Protein AF-U6RMA3-F1 (afdb_monomer_lite)

Structure (mmCIF, N/CA/C/O backbone):
data_AF-U6RMA3-F1
#
_entry.id   AF-U6RMA3-F1
#
loop_
_atom_site.group_PDB
_atom_site.id
_atom_site.type_symbol
_atom_site.label_atom_id
_atom_site.label_alt_id
_atom_site.label_comp_id
_atom_site.label_asym_id
_atom_site.label_entity_id
_atom_site.label_seq_id
_atom_site.pdbx_PDB_ins_code
_atom_site.Cartn_x
_atom_site.Cartn_y
_atom_site.Cartn_z
_atom_site.occupancy
_atom_site.B_iso_or_equiv
_atom_site.auth_seq_id
_atom_site.auth_comp_id
_atom_site.auth_asym_id
_atom_site.auth_atom_id
_atom_site.pdbx_PDB_model_num
ATOM 1 N N . MET A 1 1 ? -40.502 -11.794 58.803 1.00 53.16 1 MET A N 1
ATOM 2 C CA . MET A 1 1 ? -39.209 -11.775 58.086 1.00 53.16 1 MET A CA 1
ATOM 3 C C . MET A 1 1 ? -39.461 -11.086 56.757 1.00 53.16 1 MET A C 1
ATOM 5 O O . MET A 1 1 ? -40.230 -11.617 55.967 1.00 53.16 1 MET A O 1
ATOM 9 N N . ASP A 1 2 ? -38.937 -9.873 56.567 1.00 54.59 2 ASP A N 1
ATOM 10 C CA . ASP A 1 2 ? -39.213 -9.066 55.373 1.00 54.59 2 ASP A CA 1
ATOM 11 C C . ASP A 1 2 ? -38.580 -9.689 54.128 1.00 54.59 2 ASP A C 1
ATOM 13 O O . ASP A 1 2 ? -37.370 -9.627 53.916 1.00 54.59 2 ASP A O 1
ATOM 17 N N . ASN A 1 3 ? -39.421 -10.261 53.269 1.00 62.22 3 ASN A N 1
ATOM 18 C CA . ASN A 1 3 ? -39.020 -10.827 51.979 1.00 62.22 3 ASN A CA 1
ATOM 19 C C . ASN A 1 3 ? -38.656 -9.746 50.934 1.00 62.22 3 ASN A C 1
ATOM 21 O O . ASN A 1 3 ? -38.313 -10.074 49.803 1.00 62.22 3 ASN A O 1
ATOM 25 N N . SER A 1 4 ? -38.721 -8.461 51.308 1.00 69.88 4 SER A N 1
ATOM 26 C CA . SER A 1 4 ? -38.476 -7.297 50.441 1.00 69.88 4 SER A CA 1
ATOM 27 C C . SER A 1 4 ? -37.000 -7.113 50.057 1.00 69.88 4 SER A C 1
ATOM 29 O O . SER A 1 4 ? -36.692 -6.486 49.049 1.00 69.88 4 SER A O 1
ATOM 31 N N . ILE A 1 5 ? -36.066 -7.690 50.823 1.00 87.69 5 ILE A N 1
ATOM 32 C CA . ILE A 1 5 ? -34.616 -7.538 50.594 1.00 87.69 5 ILE A CA 1
ATOM 33 C C . ILE A 1 5 ? -34.013 -8.602 49.663 1.00 87.69 5 ILE A C 1
ATOM 35 O O . ILE A 1 5 ? -32.817 -8.554 49.360 1.00 87.69 5 ILE A O 1
ATOM 39 N N . TYR A 1 6 ? -34.824 -9.556 49.195 1.00 89.25 6 TYR A N 1
ATOM 40 C CA . TYR A 1 6 ? -34.412 -10.628 48.293 1.00 89.25 6 TYR A CA 1
ATOM 41 C C . TYR A 1 6 ? -35.126 -10.519 46.948 1.00 89.25 6 TYR A C 1
ATOM 43 O O . TYR A 1 6 ? -36.318 -10.238 46.867 1.00 89.25 6 TYR A O 1
ATOM 51 N N . LYS A 1 7 ? -34.389 -10.770 45.867 1.00 92.31 7 LYS A N 1
ATOM 52 C CA . LYS A 1 7 ? -34.888 -10.690 44.495 1.00 92.31 7 LYS A CA 1
ATOM 53 C C . LYS A 1 7 ? -34.349 -11.843 43.658 1.00 92.31 7 LYS A C 1
ATOM 55 O O . LYS A 1 7 ? -33.219 -12.288 43.850 1.00 92.31 7 LYS A O 1
ATOM 60 N N . LYS A 1 8 ? -35.147 -12.318 42.699 1.00 94.25 8 LYS A N 1
ATOM 61 C CA . LYS A 1 8 ? -34.746 -13.345 41.729 1.00 94.25 8 LYS A CA 1
ATOM 62 C C . LYS A 1 8 ? -33.959 -12.727 40.569 1.00 94.25 8 LYS A C 1
ATOM 64 O O . LYS A 1 8 ? -34.402 -11.748 39.971 1.00 94.25 8 LYS A O 1
ATOM 69 N N . CYS A 1 9 ? -32.797 -13.292 40.250 1.00 95.19 9 CYS A N 1
ATOM 70 C CA . CYS A 1 9 ? -32.014 -12.919 39.068 1.00 95.19 9 CYS A CA 1
ATOM 71 C C . CYS A 1 9 ? -32.691 -13.438 37.791 1.00 95.19 9 CYS A C 1
ATOM 73 O O . CYS A 1 9 ? -33.084 -14.603 37.748 1.00 95.19 9 CYS A O 1
ATOM 75 N N . THR A 1 10 ? -32.786 -12.616 36.743 1.00 95.38 10 THR A N 1
ATOM 76 C CA . THR A 1 10 ? -33.402 -13.026 35.465 1.00 95.38 10 THR A CA 1
ATOM 77 C C . THR A 1 10 ? -32.541 -13.986 34.645 1.00 95.38 10 THR A C 1
ATOM 79 O O . THR A 1 10 ? -33.089 -14.727 33.843 1.00 95.38 10 THR A O 1
ATOM 82 N N . GLU A 1 11 ? -31.221 -14.002 34.862 1.00 93.19 11 GLU A N 1
ATOM 83 C CA . GLU A 1 11 ? -30.283 -14.862 34.116 1.00 93.19 11 GLU A CA 1
ATOM 84 C C . GLU A 1 11 ? -30.133 -16.244 34.763 1.00 93.19 11 GLU A C 1
ATOM 86 O O . GLU A 1 11 ? -30.401 -17.263 34.143 1.00 93.19 11 GLU A O 1
ATOM 91 N N . CYS A 1 12 ? -29.722 -16.298 36.038 1.00 94.12 12 CYS A N 1
ATOM 92 C CA . CYS A 1 12 ? -29.469 -17.571 36.727 1.00 94.12 12 CYS A CA 1
ATOM 93 C C . CYS A 1 12 ? -30.664 -18.102 37.528 1.00 94.12 12 CYS A C 1
ATOM 95 O O . CYS A 1 12 ? -30.575 -19.176 38.115 1.00 94.12 12 CYS A O 1
ATOM 97 N N . GLY A 1 13 ? -31.754 -17.338 37.646 1.00 93.50 13 GLY A N 1
ATOM 98 C CA . GLY A 1 13 ? -32.956 -17.750 38.376 1.00 93.50 13 GLY A CA 1
ATOM 99 C C . GLY A 1 13 ? -32.820 -17.844 39.902 1.00 93.50 13 GLY A C 1
ATOM 100 O O . GLY A 1 13 ? -33.805 -18.153 40.566 1.00 93.50 13 GLY A O 1
ATOM 101 N N . GLN A 1 14 ? -31.649 -17.567 40.482 1.00 93.12 14 GLN A N 1
ATOM 102 C CA . GLN A 1 14 ? -31.431 -17.639 41.931 1.00 93.12 14 GLN A CA 1
ATOM 103 C C . GLN A 1 14 ? -32.041 -16.433 42.662 1.00 93.12 14 GLN A C 1
ATOM 105 O O . GLN A 1 14 ? -31.916 -15.293 42.202 1.00 93.12 14 GLN A O 1
ATOM 110 N N . THR A 1 15 ? -32.651 -16.680 43.823 1.00 93.50 15 THR A N 1
ATOM 111 C CA . THR A 1 15 ? -33.093 -15.636 44.760 1.00 93.50 15 THR A CA 1
ATOM 112 C C . THR A 1 15 ? -31.906 -15.185 45.601 1.00 93.50 15 THR A C 1
ATOM 114 O O . THR A 1 15 ? -31.316 -15.983 46.324 1.00 93.50 15 THR A O 1
ATOM 117 N N . LYS A 1 16 ? -31.534 -13.912 45.482 1.00 92.00 16 LYS A N 1
ATOM 118 C CA . LYS A 1 16 ? -30.345 -13.326 46.108 1.00 92.00 16 LYS A CA 1
ATOM 119 C C . LYS A 1 16 ? -30.696 -12.029 46.817 1.00 92.00 16 LYS A C 1
ATOM 121 O O . LYS A 1 16 ? -31.681 -11.377 46.471 1.00 92.00 16 LYS A O 1
ATOM 126 N N . HIS A 1 17 ? -29.882 -11.642 47.790 1.00 93.62 17 HIS A N 1
ATOM 127 C CA . HIS A 1 17 ? -30.045 -10.357 48.461 1.00 93.62 17 HIS A CA 1
ATOM 128 C C . HIS A 1 17 ? -29.816 -9.201 47.469 1.00 93.62 17 HIS A C 1
ATOM 130 O O . HIS A 1 17 ? -28.960 -9.299 46.587 1.00 93.62 17 HIS A O 1
ATOM 136 N N . ILE A 1 18 ? -30.543 -8.086 47.608 1.00 90.06 18 ILE A N 1
ATOM 137 C CA . ILE A 1 18 ? -30.455 -6.929 46.692 1.00 90.06 18 ILE A CA 1
ATOM 138 C C . ILE A 1 18 ? -29.016 -6.394 46.564 1.00 90.06 18 ILE A C 1
ATOM 140 O O . ILE A 1 18 ? -28.622 -5.928 45.496 1.00 90.06 18 ILE A O 1
ATOM 144 N N . SER A 1 19 ? -28.183 -6.522 47.603 1.00 92.25 19 SER A N 1
ATOM 145 C CA . SER A 1 19 ? -26.766 -6.117 47.549 1.00 92.25 19 SER A CA 1
ATOM 146 C C . SER A 1 19 ? -25.922 -6.904 46.531 1.00 92.25 19 SER A C 1
ATOM 148 O O .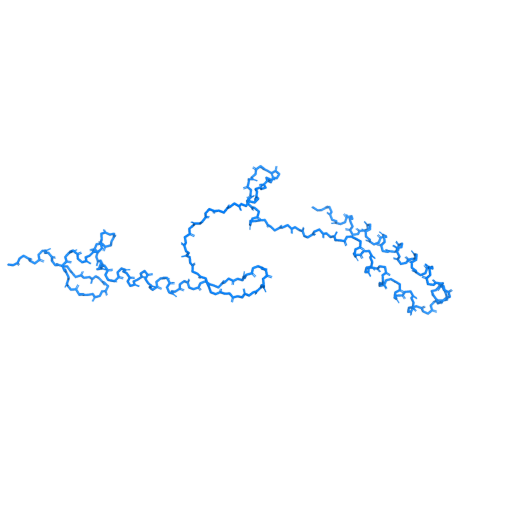 SER A 1 19 ? -24.868 -6.416 46.106 1.00 92.25 19 SER A O 1
ATOM 150 N N . GLU A 1 20 ? -26.362 -8.092 46.106 1.00 92.38 20 GLU A N 1
ATOM 151 C CA . GLU A 1 20 ? -25.708 -8.898 45.068 1.00 92.38 20 GLU A CA 1
ATOM 152 C C . GLU A 1 20 ? -26.120 -8.508 43.643 1.00 92.38 20 GLU A C 1
ATOM 154 O O . GLU A 1 20 ? -25.565 -9.043 42.679 1.00 92.38 20 GLU A O 1
ATOM 159 N N . PHE A 1 21 ? -27.057 -7.574 43.471 1.00 95.25 21 PHE A N 1
ATOM 160 C CA . PHE A 1 21 ? -27.479 -7.095 42.157 1.00 95.25 21 PHE A CA 1
ATOM 161 C C . PHE A 1 21 ? -26.584 -5.973 41.631 1.00 95.25 21 PHE A C 1
ATOM 163 O O . PHE A 1 21 ? -25.934 -5.237 42.380 1.00 95.25 21 PHE A O 1
ATOM 170 N N . SER A 1 22 ? -26.497 -5.877 40.305 1.00 92.88 22 SER A N 1
ATOM 171 C CA . SER A 1 22 ? -25.772 -4.795 39.645 1.00 92.88 22 SER A CA 1
ATOM 172 C C . SER A 1 22 ? -26.518 -3.470 39.799 1.00 92.88 22 SER A C 1
ATOM 174 O O . SER A 1 22 ? -27.738 -3.420 39.658 1.00 92.88 22 SER A O 1
ATOM 176 N N . LYS A 1 23 ? -25.771 -2.381 40.018 1.00 92.69 23 LYS A N 1
ATOM 177 C CA . LYS A 1 23 ? -26.327 -1.019 40.016 1.00 92.69 23 LYS A CA 1
ATOM 178 C C . LYS A 1 23 ? -26.815 -0.609 38.621 1.00 92.69 23 LYS A C 1
ATOM 180 O O . LYS A 1 23 ? -27.841 0.045 38.507 1.00 92.69 23 LYS A O 1
ATOM 185 N N . SER A 1 24 ? -26.094 -1.016 37.573 1.00 91.75 24 SER A N 1
ATOM 186 C CA . SER A 1 24 ? -26.412 -0.691 36.174 1.00 91.75 24 SER A CA 1
ATOM 187 C C . SER A 1 24 ? -27.446 -1.636 35.559 1.00 91.75 24 SER A C 1
ATOM 189 O O . SER A 1 24 ? -28.157 -1.244 34.643 1.00 91.75 24 SER A O 1
ATOM 191 N N . TYR A 1 25 ? -27.544 -2.872 36.063 1.00 91.75 25 TYR A N 1
ATOM 192 C CA . TYR A 1 25 ? -28.493 -3.887 35.589 1.00 91.75 25 TYR A CA 1
ATOM 193 C C . TYR A 1 25 ? -29.326 -4.422 36.768 1.00 91.75 25 TYR A C 1
ATOM 195 O O . TYR A 1 25 ? -29.014 -5.491 37.301 1.00 91.75 25 TYR A O 1
ATOM 203 N N . PRO A 1 26 ? -30.400 -3.717 37.182 1.00 90.38 26 PRO A N 1
ATOM 204 C CA . PRO A 1 26 ? -31.113 -3.982 38.441 1.00 90.38 26 PRO A CA 1
ATOM 205 C C . PRO A 1 26 ? -31.778 -5.362 38.548 1.00 90.38 26 PRO A C 1
ATOM 207 O O . PRO A 1 26 ? -32.180 -5.781 39.633 1.00 90.38 26 PRO A O 1
ATOM 210 N N . ASN A 1 27 ? -31.942 -6.068 37.427 1.00 93.38 27 ASN A N 1
ATOM 211 C CA . ASN A 1 27 ? -32.560 -7.397 37.355 1.00 93.38 27 ASN A CA 1
ATOM 212 C C . ASN A 1 27 ? -31.535 -8.542 37.274 1.00 93.38 27 ASN A C 1
ATOM 214 O O . ASN A 1 27 ? -31.917 -9.711 37.313 1.00 93.38 27 ASN A O 1
ATOM 218 N N . ARG A 1 28 ? -30.235 -8.225 37.207 1.00 94.75 28 ARG A N 1
ATOM 219 C CA . ARG A 1 28 ? -29.152 -9.204 37.068 1.00 94.75 28 ARG A CA 1
ATOM 220 C C . ARG A 1 28 ? -28.203 -9.161 38.260 1.00 94.75 28 ARG A C 1
ATOM 222 O O . ARG A 1 28 ? -27.776 -8.091 38.698 1.00 94.75 28 ARG A O 1
ATOM 229 N N . CYS A 1 29 ? -27.825 -10.336 38.762 1.00 96.00 29 CYS A N 1
ATOM 230 C CA . CYS A 1 29 ? -26.812 -10.426 39.810 1.00 96.00 29 CYS A CA 1
ATOM 231 C C . CYS A 1 29 ? -25.412 -10.088 39.265 1.00 96.00 29 CYS A C 1
ATOM 233 O O . CYS A 1 29 ? -25.116 -10.314 38.087 1.00 96.00 29 CYS A O 1
ATOM 235 N N . LYS A 1 30 ? -24.536 -9.561 40.127 1.00 95.75 30 LYS A N 1
ATOM 236 C CA . LYS A 1 30 ? -23.156 -9.165 39.796 1.00 95.75 30 LYS A CA 1
ATOM 237 C C . LYS A 1 30 ? -22.371 -10.298 39.129 1.00 95.75 30 LYS A C 1
ATOM 239 O O . LYS A 1 30 ? -21.633 -10.039 38.183 1.00 95.75 30 LYS A O 1
ATOM 244 N N . THR A 1 31 ? -22.578 -11.544 39.561 1.00 95.31 31 THR A N 1
ATOM 245 C CA . THR A 1 31 ? -21.929 -12.733 38.984 1.00 95.31 31 THR A CA 1
ATOM 246 C C . THR A 1 31 ? -22.308 -12.937 37.519 1.00 95.31 31 THR A C 1
ATOM 248 O O . THR A 1 31 ? -21.420 -13.044 36.681 1.00 95.31 31 THR A O 1
ATOM 251 N N . CYS A 1 32 ? -23.605 -12.911 37.191 1.00 94.88 32 CYS A N 1
ATOM 252 C CA . CYS A 1 32 ? -24.081 -13.077 35.814 1.00 94.88 32 CYS A CA 1
ATOM 253 C C . CYS A 1 32 ? -23.685 -11.899 34.917 1.00 94.88 32 CYS A C 1
ATOM 255 O O . CYS A 1 32 ? -23.489 -12.072 33.719 1.00 94.88 32 CYS A O 1
ATOM 257 N N . VAL A 1 33 ? -23.589 -10.680 35.460 1.00 94.81 33 VAL A N 1
ATOM 258 C CA . VAL A 1 33 ? -23.058 -9.531 34.704 1.00 94.81 33 VAL A CA 1
ATOM 259 C C . VAL A 1 33 ? -21.573 -9.736 34.402 1.00 94.81 33 VAL A C 1
ATOM 261 O O . VAL A 1 33 ? -21.166 -9.584 33.256 1.00 94.81 33 VAL A O 1
ATOM 264 N N . ALA A 1 34 ? -20.774 -10.146 35.391 1.00 92.75 34 ALA A N 1
ATOM 265 C CA . ALA A 1 34 ? -19.353 -10.428 35.195 1.00 92.75 34 ALA A CA 1
ATOM 266 C C . ALA A 1 34 ? -19.116 -11.572 34.198 1.00 92.75 34 ALA A C 1
ATOM 268 O O . ALA A 1 34 ? -18.213 -11.489 33.370 1.00 92.75 34 ALA A O 1
ATOM 269 N N . GLU A 1 35 ? -19.929 -12.626 34.255 1.00 92.38 35 GLU A N 1
ATOM 270 C CA . GLU A 1 35 ? -19.857 -13.750 33.327 1.00 92.38 35 GLU A CA 1
ATOM 271 C C . GLU A 1 35 ? -20.185 -13.342 31.894 1.00 92.38 35 GLU A C 1
ATOM 273 O O . GLU A 1 35 ? -19.409 -13.644 30.996 1.00 92.38 35 GLU A O 1
ATOM 278 N N . HIS A 1 36 ? -21.253 -12.575 31.686 1.00 87.00 36 HIS A N 1
ATOM 279 C CA . HIS A 1 36 ? -21.591 -12.060 30.362 1.00 87.00 36 HIS A CA 1
ATOM 280 C C . HIS A 1 36 ? -20.489 -11.152 29.805 1.00 87.00 36 HIS A C 1
ATOM 282 O O . HIS A 1 36 ? -20.120 -11.272 28.644 1.00 87.00 36 HIS A O 1
ATOM 288 N N . THR A 1 37 ? -19.889 -10.290 30.631 1.00 85.38 37 THR A N 1
ATOM 289 C CA . THR A 1 37 ? -18.726 -9.493 30.212 1.00 85.38 37 THR A CA 1
ATOM 290 C C . THR A 1 37 ? -17.533 -10.377 29.834 1.00 85.38 37 THR A C 1
ATOM 292 O O . THR A 1 37 ? -16.848 -10.084 28.858 1.00 85.38 37 THR A O 1
ATOM 295 N N . ARG A 1 38 ? -17.278 -11.471 30.569 1.00 85.38 38 ARG A N 1
ATOM 296 C CA . ARG A 1 38 ? -16.233 -12.448 30.214 1.00 85.38 38 ARG A CA 1
ATOM 297 C C . ARG A 1 38 ? -16.540 -13.162 28.898 1.00 85.38 38 ARG A C 1
ATOM 299 O O . ARG A 1 38 ? -15.639 -13.294 28.081 1.00 85.38 38 ARG A O 1
ATOM 306 N N . GLN A 1 39 ? -17.785 -13.583 28.684 1.00 81.31 39 GLN A N 1
ATOM 307 C CA . GLN A 1 39 ? -18.216 -14.256 27.456 1.00 81.31 39 GLN A CA 1
ATOM 308 C C . GLN A 1 39 ? -18.113 -13.331 26.238 1.00 81.31 39 GLN A C 1
ATOM 310 O O . GLN A 1 39 ? -17.558 -13.744 25.228 1.00 81.31 39 GLN A O 1
ATOM 315 N N . MET A 1 40 ? -18.546 -12.070 26.352 1.00 78.88 40 MET A N 1
ATOM 316 C CA . MET A 1 40 ? -18.405 -11.077 25.278 1.00 78.88 40 MET A CA 1
ATOM 317 C C . MET A 1 40 ? -16.934 -10.858 24.900 1.00 78.88 40 MET A C 1
ATOM 319 O O . MET A 1 40 ? -16.595 -10.890 23.723 1.00 78.88 40 MET A O 1
ATOM 323 N N . ARG A 1 41 ? -16.039 -10.734 25.892 1.00 74.00 41 ARG A N 1
ATOM 324 C CA . ARG A 1 41 ? -14.590 -10.623 25.641 1.00 74.00 41 ARG A CA 1
ATOM 325 C C . ARG A 1 41 ? -14.001 -11.886 25.011 1.00 74.00 41 ARG A C 1
ATOM 327 O O . ARG A 1 41 ? -13.162 -11.787 24.130 1.00 74.00 41 ARG A O 1
ATOM 334 N N . ALA A 1 42 ? -14.437 -13.066 25.451 1.00 69.44 42 ALA A N 1
ATOM 335 C CA . ALA A 1 42 ? -13.964 -14.336 24.905 1.00 69.44 42 ALA A CA 1
ATOM 336 C C . ALA A 1 42 ? -14.461 -14.593 23.471 1.00 69.44 42 ALA A C 1
ATOM 338 O O . ALA A 1 42 ? -13.778 -15.276 22.708 1.00 69.44 42 ALA A O 1
ATOM 339 N N . ALA A 1 43 ? -15.638 -14.069 23.116 1.00 66.25 43 ALA A N 1
ATOM 340 C CA . ALA A 1 43 ? -16.220 -14.184 21.783 1.00 66.25 43 ALA A CA 1
ATOM 341 C C . ALA A 1 43 ? -15.567 -13.225 20.770 1.00 66.25 43 ALA A C 1
ATOM 343 O O . ALA A 1 43 ? -15.437 -13.579 19.600 1.00 66.25 43 ALA A O 1
ATOM 344 N N . GLU A 1 44 ? -15.092 -12.054 21.203 1.00 66.69 44 GLU A N 1
ATOM 345 C CA . GLU A 1 44 ? -14.406 -11.071 20.350 1.00 66.69 44 GLU A CA 1
ATOM 346 C C . GLU A 1 44 ? -12.898 -11.349 20.198 1.00 66.69 44 GLU A C 1
ATOM 348 O O . GLU A 1 44 ? -12.061 -10.468 20.390 1.00 66.69 44 GLU A O 1
ATOM 353 N N . LYS A 1 45 ? -12.519 -12.574 19.811 1.00 69.50 45 LYS A N 1
ATOM 354 C CA . LYS A 1 45 ? -11.147 -12.827 19.345 1.00 69.50 45 LYS A CA 1
ATOM 355 C C . LYS A 1 45 ? -10.988 -12.280 17.935 1.00 69.50 45 LYS A C 1
ATOM 357 O O . LYS A 1 45 ? -11.394 -12.907 16.956 1.00 69.50 45 LYS A O 1
ATOM 362 N N . LEU A 1 46 ? -10.409 -11.093 17.836 1.00 84.38 46 LEU A N 1
ATOM 363 C CA . LEU A 1 46 ? -10.100 -10.470 16.559 1.00 84.38 46 LEU A CA 1
ATOM 364 C C . LEU A 1 46 ? -8.798 -11.066 16.020 1.00 84.38 46 LEU A C 1
ATOM 366 O O . LEU A 1 46 ? -7.854 -11.280 16.771 1.00 84.38 46 LEU A O 1
ATOM 370 N N . LYS A 1 47 ? -8.726 -11.314 14.712 1.00 91.38 47 LYS A N 1
ATOM 371 C CA . LYS A 1 47 ? -7.472 -11.664 14.031 1.00 91.38 47 LYS A CA 1
ATOM 372 C C . LYS A 1 47 ? -6.960 -10.449 13.277 1.00 91.38 47 LYS A C 1
ATOM 374 O O . LYS A 1 47 ? -7.715 -9.820 12.538 1.00 91.38 47 LYS A O 1
ATOM 379 N N . ALA A 1 48 ? -5.682 -10.135 13.438 1.00 92.12 48 ALA A N 1
ATOM 380 C CA . ALA A 1 48 ? -5.032 -9.026 12.755 1.00 92.12 48 ALA A CA 1
ATOM 381 C C . ALA A 1 48 ? -3.710 -9.4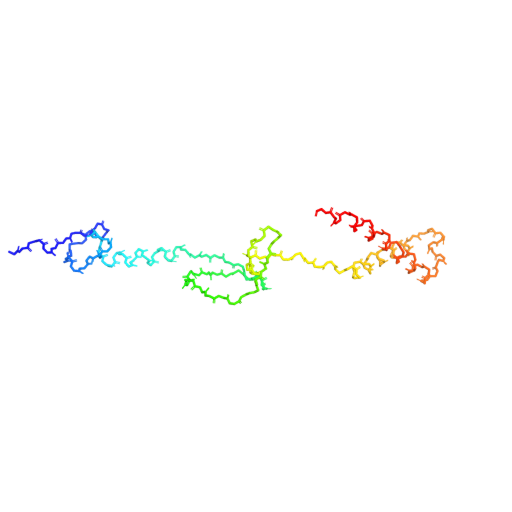71 12.125 1.00 92.12 48 ALA A C 1
ATOM 383 O O . ALA A 1 48 ? -3.058 -10.394 12.603 1.00 92.12 48 ALA A O 1
ATOM 384 N N . LYS A 1 49 ? -3.308 -8.794 11.046 1.00 95.00 49 LYS A N 1
ATOM 385 C CA . LYS A 1 49 ? -2.020 -9.011 10.380 1.00 95.00 49 LYS A CA 1
ATOM 386 C C . LYS A 1 49 ? -1.031 -7.926 10.798 1.00 95.00 49 LYS A C 1
ATOM 388 O O . LYS A 1 49 ? -1.305 -6.738 10.618 1.00 95.00 49 LYS A O 1
ATOM 393 N N . VAL A 1 50 ? 0.131 -8.319 11.310 1.00 93.00 50 VAL A N 1
ATOM 394 C CA . VAL A 1 50 ? 1.223 -7.389 11.626 1.00 93.00 50 VAL A CA 1
ATOM 395 C C . VAL A 1 50 ? 1.784 -6.832 10.315 1.00 93.00 50 VAL A C 1
ATOM 397 O O . VAL A 1 50 ? 2.250 -7.589 9.468 1.00 93.00 50 VAL A O 1
ATOM 400 N N . LYS A 1 51 ? 1.750 -5.504 10.124 1.00 84.56 51 LYS A N 1
ATOM 401 C CA . LYS A 1 51 ? 2.117 -4.864 8.842 1.00 84.56 51 LYS A CA 1
ATOM 402 C C . LYS A 1 51 ? 3.546 -5.186 8.373 1.00 84.56 51 LYS A C 1
ATOM 404 O O . LYS A 1 51 ? 3.759 -5.321 7.175 1.00 84.56 51 LYS A O 1
ATOM 409 N N . VAL A 1 52 ? 4.504 -5.298 9.299 1.00 87.31 52 VAL A N 1
ATOM 410 C CA . VAL A 1 52 ? 5.935 -5.485 8.981 1.00 87.31 52 VAL A CA 1
ATOM 411 C C . VAL A 1 52 ? 6.265 -6.935 8.629 1.00 87.31 52 VAL A C 1
ATOM 413 O O . VAL A 1 52 ? 6.945 -7.182 7.640 1.00 87.31 52 VAL A O 1
ATOM 416 N N . THR A 1 53 ? 5.792 -7.894 9.427 1.00 92.62 53 THR A N 1
ATOM 417 C CA . THR A 1 53 ? 6.141 -9.319 9.274 1.00 92.62 53 THR A CA 1
ATOM 418 C C . THR A 1 53 ? 5.126 -10.092 8.438 1.00 92.62 53 THR A C 1
ATOM 420 O O . THR A 1 53 ? 5.433 -11.148 7.897 1.00 92.62 53 THR A O 1
ATOM 423 N N . GLY A 1 54 ? 3.900 -9.582 8.330 1.00 92.56 54 GLY A N 1
ATOM 424 C CA . GLY A 1 54 ? 2.785 -10.274 7.700 1.00 92.56 54 GLY A CA 1
ATOM 425 C C . GLY A 1 54 ? 2.201 -11.426 8.524 1.00 92.56 54 GLY A C 1
ATOM 426 O O . GLY A 1 54 ? 1.303 -12.107 8.033 1.00 92.56 54 GLY A O 1
ATOM 427 N N . GLU A 1 55 ? 2.673 -11.620 9.753 1.00 96.06 55 GLU A N 1
ATOM 428 C CA . GLU A 1 55 ? 2.168 -12.619 10.693 1.00 96.06 55 GLU A CA 1
ATOM 429 C C . GLU A 1 55 ? 0.719 -12.315 11.096 1.00 96.06 55 GLU A C 1
ATOM 431 O O . GLU A 1 55 ? 0.364 -11.156 11.328 1.00 96.06 55 GLU A O 1
ATOM 436 N N . VAL A 1 56 ? -0.123 -13.350 11.168 1.00 95.75 56 VAL A N 1
ATOM 437 C CA . VAL A 1 56 ? -1.520 -13.238 11.608 1.00 95.75 56 VAL A CA 1
ATOM 438 C C . VAL A 1 56 ? -1.612 -13.646 13.074 1.00 95.75 56 VAL A C 1
ATOM 440 O O . VAL A 1 56 ? -1.334 -14.794 13.408 1.00 95.75 56 VAL A O 1
ATOM 443 N N . ILE A 1 57 ? -2.034 -12.715 13.928 1.00 94.56 57 ILE A N 1
ATOM 444 C CA . ILE A 1 57 ? -2.114 -12.880 15.383 1.00 94.56 57 ILE A CA 1
ATOM 445 C C . ILE A 1 57 ? -3.539 -12.643 15.890 1.00 94.56 57 ILE A C 1
ATOM 447 O O . ILE A 1 57 ? -4.310 -11.897 15.280 1.00 94.56 57 ILE A O 1
ATOM 451 N N . ASP A 1 58 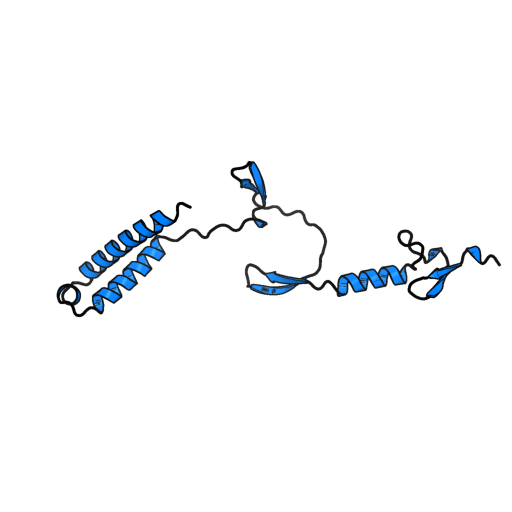? -3.881 -13.264 17.016 1.00 92.31 58 ASP A N 1
ATOM 452 C CA . ASP A 1 58 ? -5.107 -12.956 17.754 1.00 92.31 58 ASP A CA 1
ATOM 453 C C . ASP A 1 58 ? -4.890 -11.688 18.606 1.00 92.31 58 ASP A C 1
ATOM 455 O O . ASP A 1 58 ? -3.834 -11.525 19.221 1.00 92.31 58 ASP A O 1
ATOM 459 N N . VAL A 1 59 ? -5.867 -10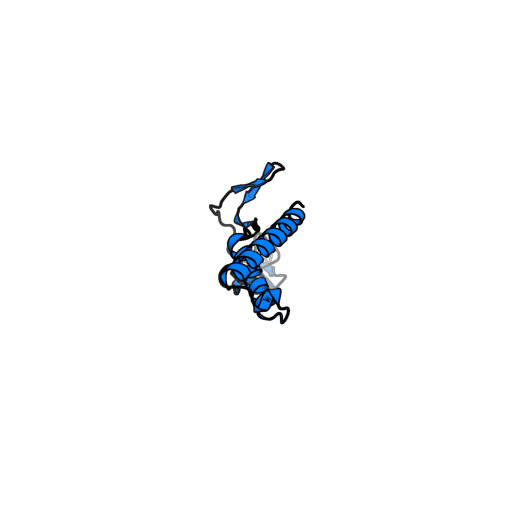.777 18.635 1.00 88.31 59 VAL A N 1
ATOM 460 C CA . VAL A 1 59 ? -5.804 -9.492 19.353 1.00 88.31 59 VAL A CA 1
ATOM 461 C C . VAL A 1 59 ? -7.060 -9.247 20.190 1.00 88.31 59 VAL A C 1
ATOM 463 O O . VAL A 1 59 ? -8.162 -9.652 19.819 1.00 88.31 59 VAL A O 1
ATOM 466 N N . GLU A 1 60 ? -6.886 -8.532 21.304 1.00 85.75 60 GLU A N 1
ATOM 467 C CA . GLU A 1 60 ? -7.957 -8.124 22.219 1.00 85.75 60 GLU A CA 1
ATOM 468 C C . GLU A 1 60 ? -7.955 -6.591 22.402 1.00 85.75 60 GLU A C 1
ATOM 470 O O . GLU A 1 60 ? -6.880 -5.981 22.471 1.00 85.75 60 GLU A O 1
ATOM 475 N N . PRO A 1 61 ? -9.125 -5.929 22.502 1.00 82.12 61 PRO A N 1
ATOM 476 C CA . PRO A 1 61 ? -9.189 -4.498 22.787 1.00 82.12 61 PRO A CA 1
ATOM 477 C C . PRO A 1 61 ? -8.635 -4.178 24.186 1.00 82.12 61 PRO A C 1
ATOM 479 O O . PRO A 1 61 ? -9.212 -4.569 25.198 1.00 82.12 61 PRO A O 1
ATOM 482 N N . SER A 1 62 ? -7.542 -3.414 24.253 1.00 81.00 62 SER A N 1
ATOM 483 C CA . SER A 1 62 ? -6.923 -2.974 25.521 1.00 81.00 62 SER A CA 1
ATOM 484 C C . SER A 1 62 ? -7.362 -1.560 25.960 1.00 81.00 62 SER A C 1
ATOM 486 O O . SER A 1 62 ? -7.068 -1.113 27.066 1.00 81.00 62 SER A O 1
ATOM 488 N N . GLY A 1 63 ? -8.111 -0.848 25.108 1.00 82.50 63 GLY A N 1
ATOM 489 C CA . GLY A 1 63 ? -8.542 0.539 25.319 1.00 82.50 63 GLY A CA 1
ATOM 490 C C . GLY A 1 63 ? -7.906 1.517 24.326 1.00 82.50 63 GLY A C 1
ATOM 491 O O . GLY A 1 63 ? -7.407 1.113 23.277 1.00 82.50 63 GLY A O 1
ATOM 492 N N . THR A 1 64 ? -7.941 2.814 24.647 1.00 81.75 64 THR A N 1
ATOM 493 C CA . THR A 1 64 ? -7.411 3.892 23.792 1.00 81.75 64 THR A CA 1
ATOM 494 C C . THR A 1 64 ? -6.036 4.341 24.280 1.00 81.75 64 THR A C 1
ATOM 496 O O . THR A 1 64 ? -5.860 4.606 25.467 1.00 81.75 64 THR A O 1
ATOM 499 N N . MET A 1 65 ? -5.076 4.488 23.365 1.00 82.94 65 MET A N 1
ATOM 500 C CA . MET A 1 65 ? -3.721 4.967 23.659 1.00 82.94 65 MET A CA 1
ATOM 501 C C . MET A 1 65 ? -3.429 6.263 22.892 1.00 82.94 65 MET A C 1
ATOM 503 O O . MET A 1 65 ? -3.786 6.384 21.721 1.00 82.94 65 MET A O 1
ATOM 507 N N . GLN A 1 66 ? -2.764 7.230 23.535 1.00 82.94 66 GLN A N 1
ATOM 508 C CA . GLN A 1 66 ? -2.213 8.401 22.846 1.00 82.94 66 GLN A CA 1
ATOM 509 C C . GLN A 1 66 ? -0.901 8.013 22.159 1.00 82.94 66 GLN A C 1
ATOM 511 O O . GLN A 1 66 ? 0.007 7.492 22.800 1.00 82.94 66 GLN A O 1
ATOM 516 N N . VAL A 1 67 ? -0.799 8.274 20.857 1.00 80.19 67 VAL A N 1
ATOM 517 C CA . VAL A 1 67 ? 0.379 7.933 20.051 1.00 80.19 67 VAL A CA 1
ATOM 518 C C . VAL A 1 67 ? 0.944 9.210 19.440 1.00 80.19 67 VAL A C 1
ATOM 520 O O . VAL A 1 67 ? 0.223 9.929 18.748 1.00 80.19 67 VAL A O 1
ATOM 523 N N . LEU A 1 68 ? 2.234 9.486 19.657 1.00 87.88 68 LEU A N 1
ATOM 524 C CA . LEU A 1 68 ? 2.939 10.491 18.862 1.00 87.88 68 LEU A CA 1
ATOM 525 C C . LEU A 1 68 ? 3.140 9.938 17.449 1.00 87.88 68 LEU A C 1
ATOM 527 O O . LEU A 1 68 ? 3.849 8.954 17.253 1.00 87.88 68 LEU A O 1
ATOM 531 N N . CYS A 1 69 ? 2.520 10.572 16.460 1.00 87.25 69 CYS A N 1
ATOM 532 C CA . CYS A 1 69 ? 2.703 10.234 15.054 1.00 87.25 69 CYS A CA 1
ATOM 533 C C . CYS A 1 69 ? 2.801 11.501 14.198 1.00 87.25 69 CYS A C 1
ATOM 535 O O . CYS A 1 69 ? 2.388 12.585 14.616 1.00 87.25 69 CYS A O 1
ATOM 537 N N . GLY A 1 70 ? 3.362 11.361 12.994 1.00 91.75 70 GLY A N 1
ATOM 538 C CA . GLY A 1 70 ? 3.404 12.450 12.019 1.00 91.75 70 GLY A CA 1
ATOM 539 C C . GLY A 1 70 ? 1.996 12.932 11.666 1.00 91.75 70 GLY A C 1
ATOM 540 O O . GLY A 1 70 ? 1.082 12.125 11.507 1.00 91.75 70 GLY A O 1
ATOM 541 N N . SER A 1 71 ? 1.823 14.246 11.543 1.00 93.50 71 SER A N 1
ATOM 542 C CA . SER A 1 71 ? 0.555 14.888 11.188 1.00 93.50 71 SER A CA 1
ATOM 543 C C . SER A 1 71 ? 0.673 15.497 9.797 1.00 93.50 71 SER A C 1
ATOM 545 O O . SER A 1 71 ? 1.539 16.336 9.567 1.00 93.50 71 SER A O 1
ATOM 547 N N . PHE A 1 72 ? -0.235 15.130 8.901 1.00 95.12 72 PHE A N 1
ATOM 548 C CA . PHE A 1 72 ? -0.271 15.612 7.523 1.00 95.12 72 PHE A CA 1
ATOM 549 C C . PHE A 1 72 ? -1.523 16.456 7.293 1.00 95.12 72 PHE A C 1
ATOM 551 O O . PHE A 1 72 ? -2.564 16.214 7.907 1.00 95.12 72 PHE A O 1
ATOM 558 N N . ILE A 1 73 ? -1.422 17.458 6.420 1.00 95.38 73 ILE A N 1
ATOM 559 C CA . ILE A 1 73 ? -2.547 18.309 6.025 1.00 95.38 73 ILE A CA 1
ATOM 560 C C . ILE A 1 73 ? -2.862 18.010 4.562 1.00 95.38 73 ILE A C 1
ATOM 562 O O . ILE A 1 73 ? -1.995 18.084 3.694 1.00 95.38 73 ILE A O 1
ATOM 566 N N . THR A 1 74 ? -4.105 17.620 4.314 1.00 92.62 74 THR A N 1
ATOM 567 C CA . THR A 1 74 ? -4.654 17.370 2.975 1.00 92.62 74 THR A CA 1
ATOM 568 C C . THR A 1 74 ? -4.914 18.686 2.237 1.00 92.62 74 THR A C 1
ATOM 570 O O . THR A 1 74 ? -4.982 19.750 2.852 1.00 92.62 74 THR A O 1
ATOM 573 N N . LYS A 1 75 ? -5.071 18.639 0.907 1.00 93.44 75 LYS A N 1
ATOM 574 C CA . LYS A 1 75 ? -5.303 19.848 0.090 1.00 93.44 75 LYS A CA 1
ATOM 575 C C . LYS A 1 75 ? -6.580 20.604 0.479 1.00 93.44 75 LYS A C 1
ATOM 577 O O . LYS A 1 75 ? -6.636 21.816 0.325 1.00 93.44 75 LYS A O 1
ATOM 582 N N . ASP A 1 76 ? -7.579 19.902 1.000 1.00 95.12 76 ASP A N 1
ATOM 583 C CA . ASP A 1 76 ? -8.834 20.449 1.520 1.00 95.12 76 ASP A CA 1
ATOM 584 C C . ASP A 1 76 ? -8.765 20.822 3.016 1.00 95.12 76 ASP A C 1
ATOM 586 O O . ASP A 1 76 ? -9.782 21.133 3.630 1.00 95.12 76 ASP A O 1
ATOM 590 N N . GLY A 1 77 ? -7.572 20.816 3.622 1.00 94.12 77 GLY A N 1
ATOM 591 C CA . GLY A 1 77 ? -7.325 21.336 4.970 1.00 94.12 77 GLY A CA 1
ATOM 592 C C . GLY A 1 77 ? -7.590 20.355 6.116 1.00 94.12 77 GLY A C 1
ATOM 593 O O . GLY A 1 77 ? -7.391 20.711 7.279 1.00 94.12 77 GLY A O 1
ATOM 594 N N . ARG A 1 78 ? -7.989 19.107 5.838 1.00 94.25 78 ARG A N 1
ATOM 595 C CA . ARG A 1 78 ? -8.155 18.080 6.881 1.00 94.25 78 ARG A CA 1
ATOM 596 C C . ARG A 1 78 ? -6.801 17.603 7.400 1.00 94.25 78 ARG A C 1
ATOM 598 O O . ARG A 1 78 ? -5.886 17.329 6.618 1.00 94.25 78 ARG A O 1
ATOM 605 N N . ARG A 1 79 ? -6.699 17.454 8.722 1.00 94.19 79 ARG A N 1
ATOM 606 C CA . ARG A 1 79 ? -5.524 16.900 9.404 1.00 94.19 79 ARG A CA 1
ATOM 607 C C . ARG A 1 79 ? -5.650 15.381 9.524 1.00 94.19 79 ARG A C 1
ATOM 609 O O . ARG A 1 79 ? -6.619 14.903 10.103 1.00 94.19 79 ARG A O 1
ATOM 616 N N . MET A 1 80 ? -4.658 14.648 9.025 1.00 93.38 80 MET A N 1
ATOM 617 C CA . MET A 1 80 ? -4.620 13.183 9.032 1.00 93.38 80 MET A CA 1
ATOM 618 C C . MET A 1 80 ? -3.368 12.674 9.762 1.00 93.38 80 MET A C 1
ATOM 620 O O . MET A 1 80 ? -2.270 13.176 9.500 1.00 93.38 80 MET A O 1
ATOM 624 N N . PRO A 1 81 ? -3.489 11.684 10.664 1.00 92.12 81 PRO A N 1
ATOM 625 C CA . PRO A 1 81 ? -2.326 11.032 11.253 1.00 92.12 81 PRO A CA 1
ATOM 626 C C . PRO A 1 81 ? -1.638 10.136 10.216 1.00 92.12 81 PRO A C 1
ATOM 628 O O . PRO A 1 81 ? -2.299 9.482 9.411 1.00 92.12 81 PRO A O 1
ATOM 631 N N . GLY A 1 82 ? -0.309 10.047 10.266 1.00 88.81 82 GLY A N 1
ATOM 632 C CA . GLY A 1 82 ? 0.479 9.234 9.334 1.00 88.81 82 GLY A CA 1
ATOM 633 C C . GLY A 1 82 ? 0.129 7.744 9.366 1.00 88.81 82 GLY A C 1
ATOM 634 O O . GLY A 1 82 ? 0.280 7.058 8.366 1.00 88.81 82 GLY A O 1
ATOM 635 N N . THR A 1 83 ? -0.405 7.242 10.481 1.00 87.88 83 THR A N 1
ATOM 636 C CA . THR A 1 83 ? -0.876 5.854 10.612 1.00 87.88 83 THR A CA 1
ATOM 637 C C . THR A 1 83 ? -2.138 5.551 9.800 1.00 87.88 83 THR A C 1
ATOM 639 O O . THR A 1 83 ? -2.410 4.377 9.541 1.00 87.88 83 THR A O 1
ATOM 642 N N . ALA A 1 84 ? -2.891 6.583 9.403 1.00 88.25 84 ALA A N 1
ATOM 643 C CA . ALA A 1 84 ? -4.086 6.482 8.567 1.00 88.25 84 ALA A CA 1
ATOM 644 C C . ALA A 1 84 ? -3.799 6.712 7.073 1.00 88.25 84 ALA A C 1
ATOM 646 O O . ALA A 1 84 ? -4.724 6.657 6.267 1.00 88.25 84 ALA A O 1
ATOM 647 N N . LEU A 1 85 ? -2.546 6.998 6.708 1.00 90.25 85 LEU A N 1
ATOM 648 C CA . LEU A 1 85 ? -2.138 7.243 5.330 1.00 90.25 85 LEU A CA 1
ATOM 649 C C . LEU A 1 85 ? -1.327 6.062 4.801 1.00 90.25 85 LEU A C 1
ATOM 651 O O . LEU A 1 85 ? -0.437 5.543 5.475 1.00 90.25 85 LEU A O 1
ATOM 655 N N . GLU A 1 86 ? -1.612 5.676 3.564 1.00 85.69 86 GLU A N 1
ATOM 656 C CA . GLU A 1 86 ? -0.747 4.813 2.769 1.00 85.69 86 GLU A CA 1
ATOM 657 C C . GLU A 1 86 ? -0.100 5.683 1.695 1.00 85.69 86 GLU A C 1
ATOM 659 O O . GLU A 1 86 ? -0.786 6.289 0.874 1.00 85.69 86 GLU A O 1
ATOM 664 N N . PHE A 1 87 ? 1.224 5.807 1.748 1.00 85.81 87 PHE A N 1
ATOM 665 C CA . PHE A 1 87 ? 1.972 6.572 0.760 1.00 85.81 87 PHE A CA 1
ATOM 666 C C . PHE A 1 87 ? 2.251 5.692 -0.448 1.00 85.81 87 PHE A C 1
ATOM 668 O O . PHE A 1 87 ? 2.709 4.554 -0.308 1.00 85.81 87 PHE A O 1
ATOM 675 N N . GLU A 1 88 ? 2.014 6.237 -1.636 1.00 83.00 88 GLU A N 1
ATOM 676 C CA . GLU A 1 88 ? 2.466 5.599 -2.862 1.00 83.00 88 GLU A CA 1
ATOM 677 C C . GLU A 1 88 ? 3.982 5.414 -2.805 1.00 83.00 88 GLU A C 1
ATOM 679 O O . GLU A 1 88 ? 4.735 6.314 -2.416 1.00 83.00 88 GLU A O 1
ATOM 684 N N . LYS A 1 89 ? 4.437 4.214 -3.169 1.00 80.81 89 LYS A N 1
ATOM 685 C CA . LYS A 1 89 ? 5.868 3.942 -3.248 1.00 80.81 89 LYS A CA 1
ATOM 686 C C . LYS A 1 89 ? 6.459 4.849 -4.318 1.00 80.81 89 LYS A C 1
ATOM 688 O O . LYS A 1 89 ? 6.004 4.831 -5.460 1.00 80.81 89 LYS A O 1
ATOM 693 N N . ALA A 1 90 ? 7.495 5.599 -3.952 1.00 84.00 90 ALA A N 1
ATOM 694 C CA . ALA A 1 90 ? 8.291 6.314 -4.932 1.00 84.00 90 ALA A CA 1
ATOM 695 C C . ALA A 1 90 ? 8.813 5.300 -5.957 1.00 84.00 90 ALA A C 1
ATOM 697 O O . ALA A 1 90 ? 9.460 4.314 -5.595 1.00 84.00 90 ALA A O 1
ATOM 698 N N . ILE A 1 91 ? 8.481 5.514 -7.229 1.00 84.62 91 ILE A N 1
ATOM 699 C CA . ILE A 1 91 ? 9.009 4.690 -8.310 1.00 84.62 91 ILE A CA 1
ATOM 700 C C . ILE A 1 91 ? 10.495 5.014 -8.425 1.00 84.62 91 ILE A C 1
ATOM 702 O O . ILE A 1 91 ? 10.862 6.146 -8.746 1.00 84.62 91 ILE A O 1
ATOM 706 N N . ASP A 1 92 ? 11.337 4.014 -8.181 1.00 90.25 92 ASP A N 1
ATOM 707 C CA . ASP A 1 92 ? 12.755 4.093 -8.501 1.00 90.25 92 ASP A CA 1
ATOM 708 C C . ASP A 1 92 ? 12.917 4.035 -10.025 1.00 90.25 92 ASP A C 1
ATOM 710 O O . ASP A 1 92 ? 12.927 2.973 -10.657 1.00 90.25 92 ASP A O 1
ATOM 714 N N . TRP A 1 93 ? 12.955 5.220 -10.630 1.00 90.50 93 TRP A N 1
ATOM 715 C CA . TRP A 1 93 ? 13.070 5.373 -12.073 1.00 90.50 93 TRP A CA 1
ATOM 716 C C . TRP A 1 93 ? 14.415 4.891 -12.610 1.00 90.50 93 TRP A C 1
ATOM 718 O O . TRP A 1 93 ? 14.473 4.496 -13.773 1.00 90.50 93 TRP A O 1
ATOM 728 N N . GLU A 1 94 ? 15.468 4.894 -11.794 1.00 92.94 94 GLU A N 1
ATOM 729 C CA . GLU A 1 94 ? 16.788 4.416 -12.196 1.00 92.94 94 GLU A CA 1
ATOM 730 C C . GLU A 1 94 ? 16.809 2.887 -12.246 1.00 92.94 94 GLU A C 1
ATOM 732 O O . GLU A 1 94 ? 17.155 2.318 -13.285 1.00 92.94 94 GLU A O 1
ATOM 737 N N . GLN A 1 95 ? 16.299 2.219 -11.205 1.00 94.06 95 GLN A N 1
ATOM 738 C CA . GLN A 1 95 ? 16.125 0.764 -11.229 1.00 94.06 95 GLN A CA 1
ATOM 739 C C . GLN A 1 95 ? 15.197 0.336 -12.373 1.00 94.06 95 GLN A C 1
ATOM 741 O O . GLN A 1 95 ? 15.477 -0.626 -13.091 1.00 94.06 95 GLN A O 1
ATOM 746 N N . ARG A 1 96 ? 14.093 1.063 -12.597 1.00 93.94 96 ARG A N 1
ATOM 747 C CA . ARG A 1 96 ? 13.166 0.756 -13.694 1.00 93.94 96 ARG A CA 1
ATOM 748 C C . ARG A 1 96 ? 13.830 0.911 -15.065 1.00 93.94 96 ARG A C 1
ATOM 750 O O . ARG A 1 96 ? 13.580 0.080 -15.938 1.00 93.94 96 ARG A O 1
ATOM 757 N N . ARG A 1 97 ? 14.673 1.934 -15.249 1.00 96.31 97 ARG A N 1
ATOM 758 C CA . ARG A 1 97 ? 15.461 2.154 -16.475 1.00 96.31 97 ARG A CA 1
ATOM 759 C C . ARG A 1 97 ? 16.422 1.001 -16.719 1.00 96.31 97 ARG A C 1
ATOM 761 O O . ARG A 1 97 ? 16.459 0.485 -17.832 1.00 96.31 97 ARG A O 1
ATOM 768 N N . TYR A 1 98 ? 17.143 0.579 -15.683 1.00 96.06 98 TYR A N 1
ATOM 769 C CA . TYR A 1 98 ? 18.074 -0.541 -15.762 1.00 96.06 98 TYR A CA 1
ATOM 770 C C . TYR A 1 98 ? 17.379 -1.835 -16.205 1.00 96.06 98 TYR A C 1
ATOM 772 O O . TYR A 1 98 ? 17.828 -2.469 -17.157 1.00 96.06 98 TYR A O 1
ATOM 780 N N . GLU A 1 99 ? 16.253 -2.199 -15.582 1.00 96.56 99 GLU A N 1
ATOM 781 C CA . GLU A 1 99 ? 15.526 -3.425 -15.945 1.00 96.56 99 GLU A CA 1
ATOM 782 C C . GLU A 1 99 ? 14.995 -3.386 -17.385 1.00 96.56 99 GLU A C 1
ATOM 784 O O . GLU A 1 99 ? 15.109 -4.371 -18.111 1.00 96.56 99 GLU A O 1
ATOM 789 N N . ILE A 1 100 ? 14.454 -2.248 -17.837 1.00 96.44 100 ILE A N 1
ATOM 790 C CA . ILE A 1 100 ? 13.985 -2.110 -19.224 1.00 96.44 100 ILE A CA 1
ATOM 791 C C . ILE A 1 100 ? 15.158 -2.229 -20.202 1.00 96.44 100 ILE A C 1
ATOM 793 O O . ILE A 1 100 ? 15.063 -2.965 -21.182 1.00 96.44 100 ILE A O 1
ATOM 797 N N . ALA A 1 101 ? 16.268 -1.536 -19.937 1.00 97.25 101 ALA A N 1
ATOM 798 C CA . ALA A 1 101 ? 17.450 -1.593 -20.790 1.00 97.25 101 ALA A CA 1
ATOM 799 C C . ALA A 1 101 ? 18.020 -3.018 -20.856 1.00 97.25 101 ALA A C 1
ATOM 801 O O . ALA A 1 101 ? 18.330 -3.512 -21.934 1.00 97.25 101 ALA A O 1
ATOM 802 N N . LYS A 1 102 ? 18.096 -3.727 -19.729 1.00 95.94 102 LYS A N 1
ATOM 803 C CA . LYS A 1 102 ? 18.537 -5.125 -19.683 1.00 95.94 102 LYS A CA 1
ATOM 804 C C . LYS A 1 102 ? 17.664 -6.041 -20.548 1.00 95.94 102 LYS A C 1
ATOM 806 O O . LYS A 1 102 ? 18.202 -6.865 -21.288 1.00 95.94 102 LYS A O 1
ATOM 811 N N . GLU A 1 103 ? 16.340 -5.893 -20.492 1.00 96.31 103 GLU A N 1
ATOM 812 C CA . GLU A 1 103 ? 15.426 -6.693 -21.320 1.00 96.31 103 GLU A CA 1
ATOM 813 C C . GLU A 1 103 ? 15.518 -6.333 -22.810 1.00 96.31 103 GLU A C 1
ATOM 815 O O . GLU A 1 103 ? 15.525 -7.230 -23.654 1.00 96.31 103 GLU A O 1
ATOM 820 N N . LEU A 1 104 ? 15.671 -5.048 -23.150 1.00 94.38 104 LEU A N 1
ATOM 821 C CA . LEU A 1 104 ? 15.930 -4.617 -24.529 1.00 94.38 104 LEU A CA 1
ATOM 822 C C . LEU A 1 104 ? 17.248 -5.191 -25.056 1.00 94.38 104 LEU A C 1
ATOM 824 O O . LEU A 1 104 ? 17.274 -5.740 -26.155 1.00 94.38 104 LEU A O 1
ATOM 828 N N . MET A 1 105 ? 18.313 -5.141 -24.254 1.00 92.62 105 MET A N 1
ATOM 829 C CA . MET A 1 105 ? 19.627 -5.669 -24.620 1.00 92.62 105 MET A CA 1
ATOM 830 C C . MET A 1 105 ? 19.557 -7.171 -24.882 1.00 92.62 105 MET A C 1
ATOM 832 O O . MET A 1 105 ? 20.044 -7.639 -25.906 1.00 92.62 105 MET A O 1
ATOM 836 N N . LYS A 1 106 ? 18.878 -7.921 -24.005 1.00 92.12 106 LYS A N 1
ATOM 837 C CA . LYS A 1 106 ? 18.609 -9.349 -24.205 1.00 92.12 106 LYS A CA 1
ATOM 838 C C . LYS A 1 106 ? 17.836 -9.604 -25.501 1.00 92.12 106 LYS A C 1
ATOM 840 O O . LYS A 1 106 ? 18.163 -10.540 -26.227 1.00 92.12 106 LYS A O 1
ATOM 845 N N . GLY A 1 107 ? 16.836 -8.774 -25.797 1.00 90.50 107 GLY A N 1
ATOM 846 C CA . GLY A 1 107 ? 16.069 -8.836 -27.040 1.00 90.50 107 GLY A CA 1
ATOM 847 C C . GLY A 1 107 ? 16.930 -8.599 -28.281 1.00 90.50 107 GLY A C 1
ATOM 848 O O . GLY A 1 107 ? 16.841 -9.371 -29.233 1.00 90.50 107 GLY A O 1
ATOM 849 N N . PHE A 1 108 ? 17.801 -7.586 -28.261 1.00 88.94 108 PHE A N 1
ATOM 850 C CA . PHE A 1 108 ? 18.726 -7.315 -29.362 1.00 88.94 108 PHE A CA 1
ATOM 851 C C . PHE A 1 108 ? 19.746 -8.441 -29.542 1.00 88.94 108 PHE A C 1
ATOM 853 O O . PHE A 1 108 ? 19.931 -8.911 -30.658 1.00 88.94 108 PHE A O 1
ATOM 860 N N . SER A 1 109 ? 20.350 -8.937 -28.459 1.00 85.88 109 SER A N 1
ATOM 861 C CA . SER A 1 109 ? 21.328 -10.030 -28.524 1.00 85.88 109 SER A CA 1
ATOM 862 C C . SER A 1 109 ? 20.734 -11.360 -28.999 1.00 85.88 109 SER A C 1
ATOM 864 O O . SER A 1 109 ? 21.458 -12.189 -29.540 1.00 85.88 109 SER A O 1
ATOM 866 N N . ALA A 1 110 ? 19.432 -11.583 -28.806 1.00 86.75 110 ALA A N 1
ATOM 867 C CA . ALA A 1 110 ? 18.733 -12.767 -29.307 1.00 86.75 110 ALA A CA 1
ATOM 868 C C . ALA A 1 110 ? 18.225 -12.613 -30.754 1.00 86.75 110 ALA A C 1
ATOM 870 O O . ALA A 1 110 ? 17.696 -13.569 -31.322 1.00 86.75 110 ALA A O 1
ATOM 871 N N . ASN A 1 111 ? 18.344 -11.423 -31.350 1.00 84.25 111 ASN A N 1
ATOM 872 C CA . ASN A 1 111 ? 17.820 -11.131 -32.677 1.00 84.25 111 ASN A CA 1
ATOM 873 C C . ASN A 1 111 ? 18.847 -11.491 -33.760 1.00 84.25 111 ASN A C 1
ATOM 875 O O . ASN A 1 111 ? 19.956 -10.971 -33.763 1.00 84.25 111 ASN A O 1
ATOM 879 N N . SER A 1 112 ? 18.459 -12.339 -34.716 1.00 77.75 112 SER A N 1
ATOM 880 C CA . SER A 1 112 ? 19.313 -12.791 -35.824 1.00 77.75 112 SER A CA 1
ATOM 881 C C . SER A 1 112 ? 19.482 -11.764 -36.952 1.00 77.75 112 SER A C 1
ATOM 883 O O . SER A 1 112 ? 20.116 -12.057 -37.965 1.00 77.75 112 SER A O 1
ATOM 885 N N . HIS A 1 113 ? 18.878 -10.581 -36.831 1.00 80.94 113 HIS A N 1
ATOM 886 C CA . HIS A 1 113 ? 19.048 -9.499 -37.792 1.00 80.94 113 HIS A CA 1
ATOM 887 C C . HIS A 1 113 ? 20.498 -8.988 -37.762 1.00 80.94 113 HIS A C 1
ATOM 889 O O . HIS A 1 113 ? 21.013 -8.658 -36.696 1.00 80.94 113 HIS A O 1
ATOM 895 N N . ASN A 1 114 ? 21.141 -8.870 -38.928 1.00 66.69 114 ASN A N 1
ATOM 896 C CA . ASN A 1 114 ? 22.562 -8.502 -39.066 1.00 66.69 114 ASN A CA 1
ATOM 897 C C . ASN A 1 114 ? 22.967 -7.255 -38.253 1.00 66.69 114 ASN A C 1
ATOM 899 O O . ASN A 1 114 ? 23.961 -7.275 -37.541 1.00 66.69 114 ASN A O 1
ATOM 903 N N . GLN A 1 115 ? 22.138 -6.208 -38.252 1.00 70.25 115 GLN A N 1
ATOM 904 C CA . GLN A 1 115 ? 22.370 -4.989 -37.464 1.00 70.25 115 GLN A CA 1
ATOM 905 C C . GLN A 1 115 ? 22.411 -5.204 -35.940 1.00 70.25 115 GLN A C 1
ATOM 907 O O . GLN A 1 115 ? 22.976 -4.376 -35.238 1.00 70.25 115 GLN A O 1
ATOM 912 N N . CYS A 1 116 ? 21.799 -6.269 -35.418 1.00 71.69 116 CYS A N 1
ATOM 913 C CA . CYS A 1 116 ? 21.827 -6.609 -33.993 1.00 71.69 116 CYS A CA 1
ATOM 914 C C . CYS A 1 116 ? 22.947 -7.606 -33.661 1.00 71.69 116 CYS A C 1
ATOM 916 O O . CYS A 1 116 ? 23.559 -7.489 -32.603 1.00 71.69 116 CYS A O 1
ATOM 918 N N . VAL A 1 117 ? 23.231 -8.553 -34.562 1.00 71.31 117 VAL A N 1
ATOM 919 C CA . VAL A 1 117 ? 24.266 -9.589 -34.377 1.00 71.31 117 VAL A CA 1
ATOM 920 C C . VAL A 1 117 ? 25.679 -9.013 -34.483 1.00 71.31 117 VAL A C 1
ATOM 922 O O . VAL A 1 117 ? 26.551 -9.397 -33.709 1.00 71.31 117 VAL A O 1
ATOM 925 N N . ASP A 1 118 ? 25.896 -8.069 -35.402 1.00 78.62 118 ASP A N 1
ATOM 926 C CA . ASP A 1 118 ? 27.214 -7.467 -35.645 1.00 78.62 118 ASP A CA 1
ATOM 927 C C . ASP A 1 118 ? 27.483 -6.240 -34.751 1.00 78.62 118 ASP A C 1
ATOM 929 O O . ASP A 1 118 ? 28.557 -5.635 -34.806 1.00 78.62 118 ASP A O 1
ATOM 933 N N . ALA A 1 119 ? 26.508 -5.838 -33.928 1.00 83.38 119 ALA A N 1
ATOM 934 C CA . ALA A 1 119 ? 26.641 -4.691 -33.042 1.00 83.38 119 ALA A CA 1
ATOM 935 C C . ALA A 1 119 ? 27.570 -5.002 -31.861 1.00 83.38 119 ALA A C 1
ATOM 937 O O . ALA A 1 119 ? 27.461 -6.034 -31.198 1.00 83.38 119 ALA A O 1
ATOM 938 N N . SER A 1 120 ? 28.459 -4.059 -31.546 1.00 88.75 120 SER A N 1
ATOM 939 C CA . SER A 1 120 ? 29.283 -4.152 -30.341 1.00 88.75 120 SER A CA 1
ATOM 940 C C . SER A 1 120 ? 28.417 -4.107 -29.076 1.00 88.75 120 SER A C 1
ATOM 942 O O . SER A 1 120 ? 27.350 -3.487 -29.056 1.00 88.75 120 SER A O 1
ATOM 944 N N . SER A 1 121 ? 28.907 -4.688 -27.979 1.00 88.44 121 SER A N 1
ATOM 945 C CA . SER A 1 121 ? 28.231 -4.617 -26.677 1.00 88.44 121 SER A CA 1
ATOM 946 C C . SER A 1 121 ? 27.959 -3.176 -26.226 1.00 88.44 121 SER A C 1
ATOM 948 O O . SER A 1 121 ? 26.940 -2.919 -25.590 1.00 88.44 121 SER A O 1
ATOM 950 N N . GLU A 1 122 ? 28.839 -2.232 -26.576 1.00 92.81 122 GLU A N 1
ATOM 951 C CA . GLU A 1 122 ? 28.656 -0.808 -26.282 1.00 92.81 122 GLU A CA 1
ATOM 952 C C . GLU A 1 122 ? 27.470 -0.226 -27.062 1.00 92.81 122 GLU A C 1
ATOM 954 O O . GLU A 1 122 ? 26.607 0.435 -26.484 1.00 92.81 122 GLU A O 1
ATOM 959 N N . THR A 1 123 ? 27.374 -0.538 -28.356 1.00 91.50 123 THR A N 1
ATOM 960 C CA . THR A 1 123 ? 26.257 -0.120 -29.213 1.00 91.50 123 THR A CA 1
ATOM 961 C C . THR A 1 123 ? 24.928 -0.685 -28.707 1.00 91.50 123 THR A C 1
ATOM 963 O O . THR A 1 123 ? 23.949 0.051 -28.576 1.00 91.50 123 THR A O 1
ATOM 966 N N . LEU A 1 124 ? 24.900 -1.973 -28.346 1.00 91.06 124 LEU A N 1
ATOM 967 C CA . LEU A 1 124 ? 23.712 -2.619 -27.785 1.00 91.06 124 LEU A CA 1
ATOM 968 C C . LEU A 1 124 ? 23.277 -1.977 -26.462 1.00 91.06 124 LEU A C 1
ATOM 970 O O . LEU A 1 124 ? 22.081 -1.756 -26.249 1.00 91.06 124 LEU A O 1
ATOM 974 N N . ALA A 1 125 ? 24.227 -1.632 -25.590 1.00 92.75 125 ALA A N 1
ATOM 975 C CA . ALA A 1 125 ? 23.938 -0.933 -24.343 1.00 92.75 125 ALA A CA 1
ATOM 976 C C . ALA A 1 125 ? 23.349 0.466 -24.599 1.00 92.75 125 ALA A C 1
ATOM 978 O O . ALA A 1 125 ? 22.331 0.819 -24.003 1.00 92.75 125 ALA A O 1
ATOM 979 N N . GLN A 1 126 ? 23.922 1.239 -25.526 1.00 94.56 126 GLN A N 1
ATOM 980 C CA . GLN A 1 126 ? 23.431 2.577 -25.881 1.00 94.56 126 GLN A CA 1
ATOM 981 C C . GLN A 1 126 ? 22.003 2.551 -26.449 1.00 94.56 126 GLN A C 1
ATOM 983 O O . GLN A 1 126 ? 21.163 3.357 -26.035 1.00 94.56 126 GLN A O 1
ATOM 988 N N . TRP A 1 127 ? 21.697 1.615 -27.356 1.00 94.56 127 TRP A N 1
ATOM 989 C CA . TRP A 1 127 ? 20.340 1.437 -27.889 1.00 94.56 127 TRP A CA 1
ATOM 990 C C . TRP A 1 127 ? 19.347 1.051 -26.802 1.00 94.56 127 TRP A C 1
ATOM 992 O O . TRP A 1 127 ? 18.244 1.591 -26.743 1.00 94.56 127 TRP A O 1
ATOM 1002 N N . SER A 1 128 ? 19.753 0.154 -25.911 1.00 96.00 128 SER A N 1
ATOM 1003 C CA . SER A 1 128 ? 18.913 -0.319 -24.815 1.00 96.00 128 SER A CA 1
ATOM 1004 C C . SER A 1 128 ? 18.599 0.780 -23.804 1.00 96.00 128 SER A C 1
ATOM 1006 O O . SER A 1 128 ? 17.452 0.924 -23.388 1.00 96.00 128 SER A O 1
ATOM 1008 N N . ILE A 1 129 ? 19.592 1.599 -23.451 1.00 96.81 129 ILE A N 1
ATOM 1009 C CA . ILE A 1 129 ? 19.407 2.770 -22.586 1.00 96.81 129 ILE A CA 1
ATOM 1010 C C . ILE A 1 129 ? 18.470 3.779 -23.257 1.00 96.81 129 ILE A C 1
ATOM 1012 O O . ILE A 1 129 ? 17.515 4.240 -22.634 1.00 96.81 129 ILE A O 1
ATOM 1016 N N . SER A 1 130 ? 18.697 4.068 -24.540 1.00 96.44 130 SER A N 1
ATOM 1017 C CA . SER A 1 130 ? 17.875 5.013 -25.307 1.00 96.44 130 SER A CA 1
ATOM 1018 C C . SER A 1 130 ? 16.421 4.540 -25.432 1.00 96.44 130 SER A C 1
ATOM 1020 O O . SER A 1 130 ? 15.488 5.323 -25.251 1.00 96.44 130 SER A O 1
ATOM 1022 N N . GLY A 1 131 ? 16.208 3.245 -25.683 1.00 95.88 131 GLY A N 1
ATOM 1023 C CA . GLY A 1 131 ? 14.879 2.634 -25.697 1.00 95.88 131 GLY A CA 1
ATOM 1024 C C . GLY A 1 131 ? 14.205 2.664 -24.324 1.00 95.88 131 GLY A C 1
ATOM 1025 O O . GLY A 1 131 ? 13.014 2.963 -24.231 1.00 95.88 131 GLY A O 1
ATOM 1026 N N . ALA A 1 132 ? 14.957 2.427 -23.245 1.00 97.56 132 ALA A N 1
ATOM 1027 C CA . ALA A 1 132 ? 14.443 2.534 -21.883 1.00 97.56 132 ALA A CA 1
ATOM 1028 C C . ALA A 1 132 ? 14.007 3.964 -21.534 1.00 97.56 132 ALA A C 1
ATOM 1030 O O . ALA A 1 132 ? 12.937 4.148 -20.951 1.00 97.56 132 ALA A O 1
ATOM 1031 N N . ASP A 1 133 ? 14.783 4.973 -21.935 1.00 96.88 133 ASP A N 1
ATOM 1032 C CA . ASP A 1 133 ? 14.446 6.385 -21.730 1.00 96.88 133 ASP A CA 1
ATOM 1033 C C . ASP A 1 133 ? 13.170 6.782 -22.477 1.00 96.88 133 ASP A C 1
ATOM 1035 O O . ASP A 1 133 ? 12.293 7.431 -21.900 1.00 96.88 133 ASP A O 1
ATOM 1039 N N . ALA A 1 134 ? 13.021 6.332 -23.727 1.00 96.56 134 ALA A N 1
ATOM 1040 C CA . ALA A 1 134 ? 11.811 6.556 -24.513 1.00 96.56 134 ALA A CA 1
ATOM 1041 C C . ALA A 1 134 ? 10.574 5.923 -23.849 1.00 96.56 134 ALA A C 1
ATOM 1043 O O . ALA A 1 134 ? 9.545 6.580 -23.694 1.00 96.56 134 ALA A O 1
ATOM 1044 N N . LEU A 1 135 ? 10.682 4.675 -23.380 1.00 95.19 135 LEU A N 1
ATOM 1045 C CA . LEU A 1 135 ? 9.585 3.988 -22.688 1.00 95.19 135 LEU A CA 1
ATOM 1046 C C . LEU A 1 135 ? 9.220 4.663 -21.360 1.00 95.19 135 LEU A C 1
ATOM 1048 O O . LEU A 1 135 ? 8.039 4.832 -21.054 1.00 95.19 135 LEU A O 1
ATOM 1052 N N . ILE A 1 136 ? 10.210 5.092 -20.574 1.00 94.38 136 ILE A N 1
ATOM 1053 C CA . ILE A 1 136 ? 9.973 5.839 -19.331 1.00 94.38 136 ILE A CA 1
ATOM 1054 C C . ILE A 1 136 ? 9.279 7.173 -19.614 1.00 94.38 136 ILE A C 1
ATOM 1056 O O . ILE A 1 136 ? 8.376 7.553 -18.863 1.00 94.38 136 ILE A O 1
ATOM 1060 N N . ALA A 1 137 ? 9.672 7.879 -20.677 1.00 93.69 137 ALA A N 1
ATOM 1061 C CA . ALA A 1 137 ? 9.032 9.128 -21.070 1.00 93.69 137 ALA A CA 1
ATOM 1062 C C . ALA A 1 137 ? 7.536 8.924 -21.362 1.00 93.69 137 ALA A C 1
ATOM 1064 O O . ALA A 1 137 ? 6.725 9.726 -20.900 1.00 93.69 137 ALA A O 1
ATOM 1065 N N . GLU A 1 138 ? 7.155 7.834 -22.036 1.00 92.19 138 GLU A N 1
ATOM 1066 C CA . GLU A 1 138 ? 5.744 7.488 -22.254 1.00 92.19 138 GLU A CA 1
ATOM 1067 C C . GLU A 1 138 ? 5.017 7.135 -20.949 1.00 92.19 138 GLU A C 1
ATOM 1069 O O . GLU A 1 138 ? 3.941 7.671 -20.676 1.00 92.19 138 GLU A O 1
ATOM 1074 N N . LEU A 1 139 ? 5.616 6.308 -20.085 1.00 89.56 139 LEU A N 1
ATOM 1075 C CA . LEU A 1 139 ? 5.005 5.919 -18.805 1.00 89.56 139 LEU A CA 1
ATOM 1076 C C . LEU A 1 139 ? 4.745 7.125 -17.890 1.00 89.56 139 LEU A C 1
ATOM 1078 O O . LEU A 1 139 ? 3.720 7.188 -17.211 1.00 89.56 139 LEU A O 1
ATOM 1082 N N . LYS A 1 140 ? 5.637 8.121 -17.900 1.00 86.62 140 LYS A N 1
ATOM 1083 C CA . LYS A 1 140 ? 5.473 9.358 -17.123 1.00 86.62 140 LYS A CA 1
ATOM 1084 C C . LYS A 1 140 ? 4.348 10.260 -17.638 1.00 86.62 140 LYS A C 1
ATOM 1086 O O . LYS A 1 140 ? 3.827 11.052 -16.854 1.00 86.62 140 LYS A O 1
ATOM 1091 N N . LYS A 1 141 ? 3.937 10.152 -18.908 1.00 85.81 141 LYS A N 1
ATOM 1092 C CA . LYS A 1 141 ? 2.776 10.901 -19.431 1.00 85.81 141 LYS A CA 1
ATOM 1093 C C . LYS A 1 141 ? 1.462 10.394 -18.835 1.00 85.81 141 LYS A C 1
ATOM 1095 O O . LYS A 1 141 ? 0.588 11.206 -18.552 1.00 85.81 141 LYS A O 1
ATOM 1100 N N . GLY A 1 142 ? 1.347 9.085 -18.599 1.00 67.19 142 GLY A N 1
ATOM 1101 C CA . GLY A 1 142 ? 0.161 8.455 -18.004 1.00 67.19 142 GLY A CA 1
ATOM 1102 C C . GLY A 1 142 ? 0.025 8.628 -16.485 1.00 67.19 142 GLY A C 1
ATOM 1103 O O . GLY A 1 142 ? -1.040 8.365 -15.943 1.00 67.19 142 GLY A O 1
ATOM 1104 N N . GLY A 1 143 ? 1.073 9.093 -15.795 1.00 59.69 143 GLY A N 1
ATOM 1105 C CA . GLY A 1 143 ? 1.088 9.301 -14.338 1.00 59.69 143 GLY A CA 1
ATOM 1106 C C . GLY A 1 143 ? 0.535 10.649 -13.858 1.00 59.69 143 GLY A C 1
ATOM 1107 O O . GLY A 1 143 ? 0.731 11.004 -12.700 1.00 59.69 143 GLY A O 1
ATOM 1108 N N . LYS A 1 144 ? -0.103 11.433 -14.735 1.00 46.72 144 LYS A N 1
ATOM 1109 C CA . LYS A 1 144 ? -0.798 12.682 -14.386 1.00 46.72 144 LYS A CA 1
ATOM 1110 C C . LYS A 1 144 ? -2.311 12.435 -14.363 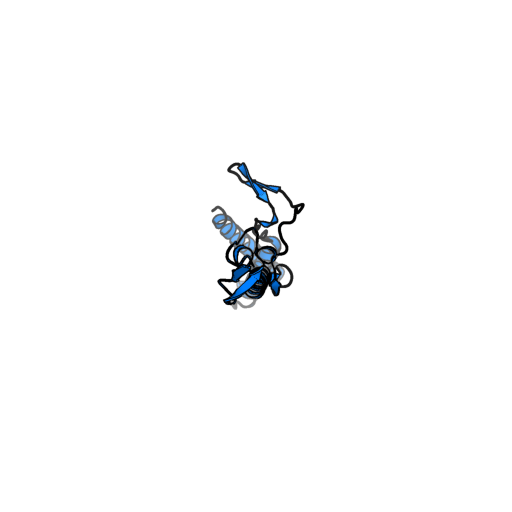1.00 46.72 144 LYS A C 1
ATOM 1112 O O . LYS A 1 144 ? -3.016 12.892 -15.259 1.00 46.72 144 LYS A O 1
ATOM 1117 N N . GLY A 1 145 ? -2.769 11.657 -13.385 1.00 40.38 145 GLY A N 1
ATOM 1118 C CA . GLY A 1 145 ? -4.183 11.471 -13.041 1.00 40.38 145 GLY A CA 1
ATOM 1119 C C . GLY A 1 145 ? -4.483 12.116 -11.701 1.00 40.38 145 GLY A C 1
ATOM 1120 O O . GLY A 1 145 ? -3.633 11.961 -10.798 1.00 40.38 145 GLY A O 1
#

Organism: NCBI:txid1121098

Secondary structure (DSSP, 8-state):
--GGGEEE-TTT--EEEGGGB-SS-TTSBHHHHHHHHHHHHHH--EEEE-TTT--EEEE-----------EEE-TTS-EEEGGG--PPPPP-HHHHHHHHHHHHHHHHHT--SHHHHS--HHHHHHHHHHHHHHHHHHHHHHT--

Sequence (145 aa):
MDNSIYKKCTECGQTKHISEFSKSYPNRCKTCVAEHTRQMRAAEKLKAKVKVTGEVIDVEPSGTMQVLCGSFITKDGRRMPGTALEFEKAIDWEQRRYEIAKELMKGFSANSHNQCVDASSETLAQWSISGADALIAELKKGGKG

Radius of gyration: 34.33 Å; chains: 1;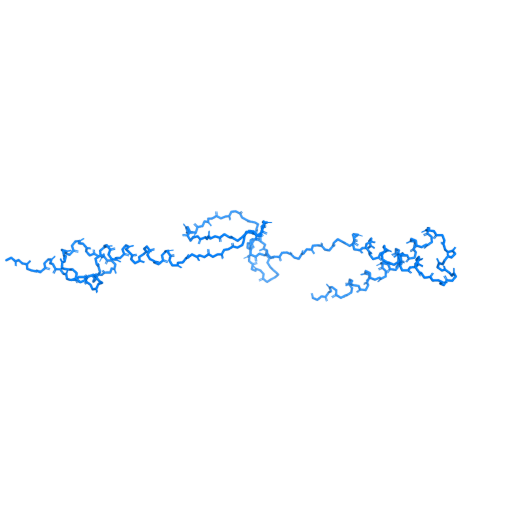 bounding box: 68×39×97 Å

pLDDT: mean 87.61, std 10.39, range [40.38, 97.56]

Foldseek 3Di:
DDPPQWAAAPPPRDIDGQVQADPVGSRHGPVVVVVVVVVVQVVPFDWDADPPPRDIDTDGDPDDDDDDFDWDADPVGDIDGPVPDDDDDDPPLVVQLVVQLVVQLVVLCPDPPPCSVVDDPVRSSVVSSVVSVVVVVVVVVVPPD